Protein AF-A0A820MRA6-F1 (afdb_monomer_lite)

Radius of gyration: 14.75 Å; chains: 1; bounding box: 38×27×40 Å

Foldseek 3Di:
DFAKKKWKWKDDDPFGATQFIHQCVCLVQNDGGVNRGRHRPVVFWDPVCVVVVVVVVVPQDPDWDKGWTWGAHPPPRGTFIKIWTWHWDDPDPRIIMIITMITTDDPVCVVVRDPPPPDFPWDWDQDPVRHTDIDGD

Secondary structure (DSSP, 8-state):
---EEEEEEEE-TTT-EEEEE-TTHHHHHS--HHHHTTSBGGGGB-GGGHHHHHHHTTS--SS-EEEEEEEEPTTTS-EEEEEEEEEEEEEETTEEEEEEEEEE--HHHHTTS-TTS----EEEEE-TTSPEEEEE-

pLDDT: mean 79.13, std 16.72, range [46.72, 97.19]

Organism: NCBI:txid433720

InterPro domains:
  IPR000014 PAS domain [PF13426] (16-99)
  IPR000014 PAS domain [PS50112] (17-57)
  IPR000014 PAS domain [TIGR00229] (17-77)
  IPR000014 PAS domain [cd00130] (2-96)
  IPR035965 PAS domain superfamily [SSF55785] (17-71)

Sequence (137 aa):
SMHCFFLVIKFHLNLHKIVYVSKNIHSYFGYSQDELINHPLFDFILPSNHDQLLAYLLNNHQVLQTCDISWKRAVDNDYEQCTLIGAYRTINENDKYFMSIVKINTLDRILRMNTDYPVEEFITYLNTQGQFVYVDS

Structure (mmCIF, N/CA/C/O backbone):
data_AF-A0A820MRA6-F1
#
_entry.id   AF-A0A820MRA6-F1
#
loop_
_atom_site.group_PDB
_atom_site.id
_atom_site.type_symbol
_atom_site.label_atom_id
_atom_site.label_alt_id
_atom_site.label_comp_id
_atom_site.label_asym_id
_atom_site.label_entity_id
_atom_site.label_seq_id
_atom_site.pdbx_PDB_ins_code
_atom_site.Cartn_x
_atom_site.Cartn_y
_atom_site.Cartn_z
_atom_site.occupancy
_atom_site.B_iso_or_equiv
_atom_site.auth_seq_id
_atom_site.auth_comp_id
_atom_site.auth_asym_id
_atom_site.auth_atom_id
_atom_site.pdbx_PDB_model_num
ATOM 1 N N . SER A 1 1 ? 1.618 14.121 -15.418 1.00 56.44 1 SER A N 1
ATOM 2 C CA . SER A 1 1 ? 0.733 13.145 -14.750 1.00 56.44 1 SER A CA 1
ATOM 3 C C . SER A 1 1 ? 1.185 12.958 -13.312 1.00 56.44 1 SER A C 1
ATOM 5 O O . SER A 1 1 ? 2.381 13.003 -13.052 1.00 56.44 1 SER A O 1
ATOM 7 N N . MET A 1 2 ? 0.261 12.802 -12.364 1.00 62.19 2 MET A N 1
ATOM 8 C CA . MET A 1 2 ? 0.611 12.396 -10.999 1.00 62.19 2 MET A CA 1
ATOM 9 C C . MET A 1 2 ? 0.760 10.870 -10.992 1.00 62.19 2 MET A C 1
ATOM 11 O O . MET A 1 2 ? -0.184 10.176 -11.351 1.00 62.19 2 MET A O 1
ATOM 15 N N . HIS A 1 3 ? 1.943 10.352 -10.655 1.00 83.69 3 HIS A N 1
ATOM 16 C CA . HIS A 1 3 ? 2.205 8.909 -10.614 1.00 83.69 3 HIS A CA 1
ATOM 17 C C . HIS A 1 3 ? 1.871 8.392 -9.227 1.00 83.69 3 HIS A C 1
ATOM 19 O O . HIS A 1 3 ? 2.662 8.521 -8.290 1.00 83.69 3 HIS A O 1
ATOM 25 N N . CYS A 1 4 ? 0.655 7.885 -9.086 1.00 88.50 4 CYS A N 1
ATOM 26 C CA . CYS A 1 4 ? 0.150 7.405 -7.818 1.00 88.50 4 CYS A CA 1
ATOM 27 C C . CYS A 1 4 ? -0.764 6.198 -7.986 1.00 88.50 4 CYS A C 1
ATOM 29 O O . CYS A 1 4 ? -1.327 5.956 -9.057 1.00 88.50 4 CYS A O 1
ATOM 31 N N . PHE A 1 5 ? -0.933 5.479 -6.887 1.00 89.62 5 PHE A N 1
ATOM 32 C CA . PHE A 1 5 ? -1.891 4.395 -6.746 1.00 89.62 5 PHE A CA 1
ATOM 33 C C . PHE A 1 5 ? -2.546 4.469 -5.367 1.00 89.62 5 PHE A C 1
ATOM 35 O O . PHE A 1 5 ? -2.009 5.086 -4.442 1.00 89.62 5 PHE A O 1
ATOM 42 N N . PHE A 1 6 ? -3.723 3.869 -5.231 1.00 91.25 6 PHE A N 1
ATOM 43 C CA . PHE A 1 6 ? -4.420 3.794 -3.955 1.00 91.25 6 PHE A CA 1
ATOM 44 C C . PHE A 1 6 ? -4.067 2.501 -3.236 1.00 91.25 6 PHE A C 1
ATOM 46 O O . PHE A 1 6 ? -3.898 1.463 -3.873 1.00 91.25 6 PHE A O 1
ATOM 53 N N . LEU A 1 7 ? -3.961 2.566 -1.915 1.00 93.19 7 LEU A N 1
ATOM 54 C CA . LEU A 1 7 ? -3.596 1.449 -1.057 1.00 93.19 7 LEU A CA 1
ATOM 55 C C . LEU A 1 7 ? -4.491 1.459 0.181 1.00 93.19 7 LEU A C 1
ATOM 57 O O . LEU A 1 7 ? -4.682 2.494 0.824 1.00 93.19 7 LEU A O 1
ATOM 61 N N . VAL A 1 8 ? -5.020 0.291 0.540 1.00 91.75 8 VAL A N 1
ATOM 62 C CA . VAL A 1 8 ? -5.750 0.103 1.795 1.00 91.75 8 VAL A CA 1
ATOM 63 C C . VAL A 1 8 ? -5.117 -1.027 2.579 1.00 91.75 8 VAL A C 1
ATOM 65 O O . VAL A 1 8 ? -4.946 -2.144 2.084 1.00 91.75 8 VAL A O 1
ATOM 68 N N . ILE A 1 9 ? -4.811 -0.730 3.836 1.00 92.19 9 ILE A N 1
ATOM 69 C CA . ILE A 1 9 ? -4.205 -1.660 4.779 1.00 92.19 9 ILE A CA 1
ATOM 70 C C . ILE A 1 9 ? -5.200 -1.915 5.905 1.00 92.19 9 ILE A C 1
ATOM 72 O O . ILE A 1 9 ? -5.700 -0.973 6.521 1.00 92.19 9 ILE A O 1
ATOM 76 N N . LYS A 1 10 ? -5.470 -3.183 6.207 1.00 90.75 10 LYS A N 1
ATOM 77 C CA . LYS A 1 10 ? -6.214 -3.591 7.400 1.00 90.75 10 LYS A CA 1
ATOM 78 C C . LYS A 1 10 ? -5.248 -3.856 8.548 1.00 90.75 10 LYS A C 1
ATOM 80 O O . LYS A 1 10 ? -4.316 -4.655 8.429 1.00 90.75 10 LYS A O 1
ATOM 85 N N . PHE A 1 11 ? -5.515 -3.238 9.690 1.00 85.81 11 PHE A N 1
ATOM 86 C CA . PHE A 1 11 ? -4.786 -3.500 10.923 1.00 85.81 11 PHE A CA 1
ATOM 87 C C . PHE A 1 11 ? -5.299 -4.807 11.496 1.00 85.81 11 PHE A C 1
ATOM 89 O O . PHE A 1 11 ? -6.443 -4.915 11.927 1.00 85.81 11 PHE A O 1
ATOM 96 N N . HIS A 1 12 ? -4.441 -5.814 11.477 1.00 73.94 12 HIS A N 1
ATOM 97 C CA . HIS A 1 12 ? -4.704 -7.096 12.101 1.00 73.94 12 HIS A CA 1
ATOM 98 C C . HIS A 1 12 ? -3.480 -7.464 12.919 1.00 73.94 12 HIS A C 1
ATOM 100 O O . HIS A 1 12 ? -2.372 -7.366 12.391 1.00 73.94 12 HIS A O 1
ATOM 106 N N . LEU A 1 13 ? -3.704 -7.872 14.173 1.00 64.25 13 LEU A N 1
ATOM 107 C CA . LEU A 1 13 ? -2.715 -8.317 15.163 1.00 64.25 13 LEU A CA 1
ATOM 108 C C . LEU A 1 13 ? -1.403 -8.782 14.500 1.00 64.25 13 LEU A C 1
ATOM 110 O O . LEU A 1 13 ? -1.308 -9.909 14.017 1.00 64.25 13 LEU A O 1
ATOM 114 N N . ASN A 1 14 ? -0.431 -7.864 14.466 1.00 64.75 14 ASN A N 1
ATOM 115 C CA . ASN A 1 14 ? 0.964 -8.010 14.026 1.00 64.75 14 ASN A CA 1
ATOM 116 C C . ASN A 1 14 ? 1.286 -8.006 12.518 1.00 64.75 14 ASN A C 1
ATOM 118 O O . ASN A 1 14 ? 2.467 -7.950 12.193 1.00 64.75 14 ASN A O 1
ATOM 122 N N . LEU A 1 15 ? 0.319 -8.035 11.592 1.00 76.12 15 LEU A N 1
ATOM 123 C CA . LEU A 1 15 ? 0.618 -8.315 10.172 1.00 76.12 15 LEU A CA 1
ATOM 124 C C . LEU A 1 15 ? 0.024 -7.347 9.137 1.00 76.12 15 LEU A C 1
ATOM 126 O O . LEU A 1 15 ? 0.020 -7.710 7.969 1.00 76.12 15 LEU A O 1
ATOM 130 N N . HIS A 1 16 ? -0.453 -6.153 9.534 1.00 90.25 16 HIS A N 1
ATOM 131 C CA . HIS A 1 16 ? -0.858 -5.025 8.656 1.00 90.25 16 HIS A CA 1
ATOM 132 C C . HIS A 1 16 ? -1.073 -5.415 7.181 1.00 90.25 16 HIS A C 1
ATOM 134 O O . HIS A 1 16 ? -0.175 -5.270 6.351 1.00 90.25 16 HIS A O 1
ATOM 140 N N . LYS A 1 17 ? -2.237 -5.994 6.876 1.00 93.44 17 LYS A N 1
ATOM 141 C CA . LYS A 1 17 ? -2.467 -6.695 5.607 1.00 93.44 17 LYS A CA 1
ATOM 142 C C . LYS A 1 17 ? -2.932 -5.738 4.529 1.00 93.44 17 LYS A C 1
ATOM 144 O O . LYS A 1 17 ? -3.820 -4.925 4.782 1.00 93.44 17 LYS A O 1
ATOM 149 N N . ILE A 1 18 ? -2.408 -5.887 3.321 1.00 94.25 18 ILE A N 1
ATOM 150 C CA . ILE A 1 18 ? -2.944 -5.199 2.148 1.00 94.25 18 ILE A CA 1
ATOM 151 C C . ILE A 1 18 ? -4.311 -5.816 1.840 1.00 94.25 18 ILE A C 1
ATOM 153 O O . ILE A 1 18 ? -4.425 -7.023 1.650 1.00 94.25 18 ILE A O 1
ATOM 157 N N . VAL A 1 19 ? -5.366 -5.005 1.828 1.00 93.19 19 VAL A N 1
ATOM 158 C CA . VAL A 1 19 ? -6.728 -5.458 1.477 1.00 93.19 19 VAL A CA 1
ATOM 159 C C . VAL A 1 19 ? -7.217 -4.868 0.164 1.00 93.19 19 VAL A C 1
ATOM 161 O O . VAL A 1 19 ? -8.193 -5.352 -0.396 1.00 93.19 19 VAL A O 1
ATOM 164 N N . TYR A 1 20 ? -6.533 -3.839 -0.329 1.00 91.50 20 TYR A N 1
ATOM 165 C CA . TYR A 1 20 ? -6.762 -3.278 -1.648 1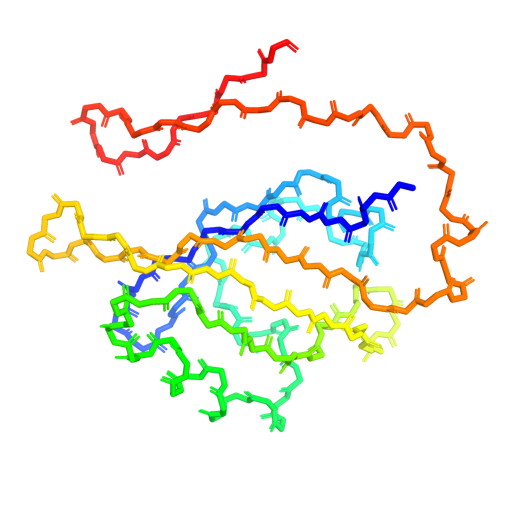.00 91.50 20 TYR A CA 1
ATOM 166 C C . TYR A 1 20 ? -5.518 -2.540 -2.127 1.00 91.50 20 TYR A C 1
ATOM 168 O O . TYR A 1 20 ? -4.828 -1.893 -1.335 1.00 91.50 20 TYR A O 1
ATOM 176 N N . VAL A 1 21 ? -5.289 -2.578 -3.436 1.00 92.62 21 VAL A N 1
ATOM 177 C CA . VAL A 1 21 ? -4.314 -1.735 -4.123 1.00 92.62 21 VAL A CA 1
ATOM 178 C C . VAL A 1 21 ? -4.753 -1.490 -5.570 1.00 92.62 21 VAL A C 1
ATOM 180 O O . VAL A 1 21 ? -5.315 -2.399 -6.168 1.00 92.62 21 VAL A O 1
ATOM 183 N N . SER A 1 22 ? -4.561 -0.301 -6.146 1.00 90.50 22 SER A N 1
ATOM 184 C CA . SER A 1 22 ? -4.961 -0.026 -7.547 1.00 90.50 22 SER A CA 1
ATOM 185 C C . SER A 1 22 ? -4.256 -0.949 -8.553 1.00 90.50 22 SER A C 1
ATOM 187 O O . SER A 1 22 ? -3.097 -1.314 -8.347 1.00 90.50 22 SER A O 1
ATOM 189 N N . LYS A 1 23 ? -4.910 -1.294 -9.675 1.00 87.38 23 LYS A N 1
ATOM 190 C CA . LYS A 1 23 ? -4.354 -2.254 -10.657 1.00 87.38 23 LYS A CA 1
ATOM 191 C C . LYS A 1 23 ? -3.135 -1.692 -11.390 1.00 87.38 23 LYS A C 1
ATOM 193 O O . LYS A 1 23 ? -2.254 -2.446 -11.804 1.00 87.38 23 LYS A O 1
ATOM 198 N N . ASN A 1 24 ? -3.046 -0.366 -11.502 1.00 85.69 24 ASN A N 1
ATOM 199 C CA . ASN A 1 24 ? -1.897 0.324 -12.091 1.00 85.69 24 ASN A CA 1
ATOM 200 C C . ASN A 1 24 ? -0.576 0.108 -11.320 1.00 85.69 24 ASN A C 1
ATOM 202 O O . ASN A 1 24 ? 0.485 0.458 -11.836 1.00 85.69 24 ASN A O 1
ATOM 206 N N . ILE A 1 25 ? -0.606 -0.519 -10.135 1.00 89.94 25 ILE A N 1
ATOM 207 C CA . ILE A 1 25 ? 0.596 -0.931 -9.404 1.00 89.94 25 ILE A CA 1
ATOM 208 C C . ILE A 1 25 ? 1.507 -1.859 -10.220 1.00 89.94 25 ILE A C 1
ATOM 210 O O . ILE A 1 25 ? 2.731 -1.800 -10.066 1.00 89.94 25 ILE A O 1
ATOM 214 N N . HIS A 1 26 ? 0.941 -2.646 -11.140 1.00 89.25 26 HIS A N 1
ATOM 215 C CA . HIS A 1 26 ? 1.710 -3.506 -12.037 1.00 89.25 26 HIS A CA 1
ATOM 216 C C . HIS A 1 26 ? 2.698 -2.705 -12.883 1.00 89.25 26 HIS A C 1
ATOM 218 O O . HIS A 1 26 ? 3.879 -3.040 -12.949 1.00 89.25 26 HIS A O 1
ATOM 224 N N . SER A 1 27 ? 2.250 -1.583 -13.439 1.00 85.19 27 SER A N 1
ATOM 225 C CA . SER A 1 27 ? 3.076 -0.691 -14.255 1.00 85.19 27 SER A CA 1
ATOM 226 C C . SER A 1 27 ? 4.219 -0.053 -13.465 1.00 85.19 27 SER A C 1
ATOM 228 O O . SER A 1 27 ? 5.217 0.367 -14.047 1.00 85.19 27 SER A O 1
ATOM 230 N N . TYR A 1 28 ? 4.075 0.032 -12.141 1.00 86.56 28 TYR A N 1
ATOM 231 C CA . TYR A 1 28 ? 5.015 0.704 -11.255 1.00 86.56 28 TYR A CA 1
ATOM 232 C C . TYR A 1 28 ? 6.035 -0.246 -10.619 1.00 86.56 28 TYR A C 1
ATOM 234 O O . TYR A 1 28 ? 7.226 0.061 -10.604 1.00 86.56 28 TYR A O 1
ATOM 242 N N . PHE A 1 29 ? 5.592 -1.403 -10.121 1.00 90.81 29 PHE A N 1
ATOM 243 C CA . PHE A 1 29 ? 6.440 -2.326 -9.351 1.00 90.81 29 PHE A CA 1
ATOM 244 C C . PHE A 1 29 ? 6.460 -3.751 -9.910 1.00 90.81 29 PHE A C 1
ATOM 246 O O . PHE A 1 29 ? 7.244 -4.570 -9.434 1.00 90.81 29 PHE A O 1
ATOM 253 N N . GLY A 1 30 ? 5.632 -4.055 -10.913 1.00 91.06 30 GLY A N 1
ATOM 254 C CA . GLY A 1 30 ? 5.551 -5.367 -11.558 1.00 91.06 30 GLY A CA 1
ATOM 255 C C . GLY A 1 30 ? 4.607 -6.369 -10.891 1.00 91.06 30 GLY A C 1
ATOM 256 O O . GLY A 1 30 ? 4.381 -7.425 -11.468 1.00 91.06 30 GLY A O 1
ATOM 257 N N . TYR A 1 31 ? 4.020 -6.054 -9.733 1.00 94.06 31 TYR A N 1
ATOM 258 C CA . TYR A 1 31 ? 3.031 -6.928 -9.091 1.00 94.06 31 TYR A CA 1
ATOM 259 C C . TYR A 1 31 ? 1.637 -6.739 -9.675 1.00 94.06 31 TYR A C 1
ATOM 261 O O . TYR A 1 31 ? 1.198 -5.618 -9.923 1.00 94.06 31 TYR A O 1
ATOM 269 N N . SER A 1 32 ? 0.904 -7.829 -9.823 1.00 93.06 32 SER A N 1
ATOM 270 C CA . SER A 1 32 ? -0.550 -7.799 -9.934 1.00 93.06 32 SER A CA 1
ATOM 271 C C . SER A 1 32 ? -1.204 -7.473 -8.584 1.00 93.06 32 SER A C 1
ATOM 273 O O . SER A 1 32 ? -0.598 -7.600 -7.519 1.00 93.06 32 SER A O 1
ATOM 275 N N . GLN A 1 33 ? -2.470 -7.057 -8.623 1.00 92.38 33 GLN A N 1
ATOM 276 C CA . GLN A 1 33 ? -3.255 -6.799 -7.414 1.00 92.38 33 GLN A CA 1
ATOM 277 C C . GLN A 1 33 ? -3.390 -8.068 -6.545 1.00 92.38 33 GLN A C 1
ATOM 279 O O . GLN A 1 33 ? -3.241 -7.995 -5.324 1.00 92.38 33 GLN A O 1
ATOM 284 N N . ASP A 1 34 ? -3.611 -9.228 -7.169 1.00 92.31 34 ASP A N 1
ATOM 285 C CA . ASP A 1 34 ? -3.815 -10.509 -6.480 1.00 92.31 34 ASP A CA 1
ATOM 286 C C . ASP A 1 34 ? -2.563 -11.000 -5.741 1.00 92.31 34 ASP A C 1
ATOM 288 O O . ASP A 1 34 ? -2.678 -11.611 -4.682 1.00 92.31 34 ASP A O 1
ATOM 292 N N . GLU A 1 35 ? -1.366 -10.690 -6.249 1.00 95.38 35 GLU A N 1
ATOM 293 C CA . GLU A 1 35 ? -0.092 -11.011 -5.582 1.00 95.38 35 GLU A CA 1
ATOM 294 C C . GLU A 1 35 ? 0.147 -10.186 -4.308 1.00 95.38 35 GLU A C 1
ATOM 296 O O . GLU A 1 35 ? 0.994 -10.540 -3.490 1.00 95.38 35 GLU A O 1
ATOM 301 N N . LEU A 1 36 ? -0.574 -9.075 -4.138 1.00 95.38 36 LEU A N 1
ATOM 302 C CA . LEU A 1 36 ? -0.411 -8.166 -3.003 1.00 95.38 36 LEU A CA 1
ATOM 303 C C . LEU A 1 36 ? -1.527 -8.318 -1.972 1.00 95.38 36 LEU A C 1
ATOM 305 O O . LEU A 1 36 ? -1.278 -8.208 -0.770 1.00 95.38 36 LEU A O 1
ATOM 309 N N . ILE A 1 37 ? -2.764 -8.555 -2.411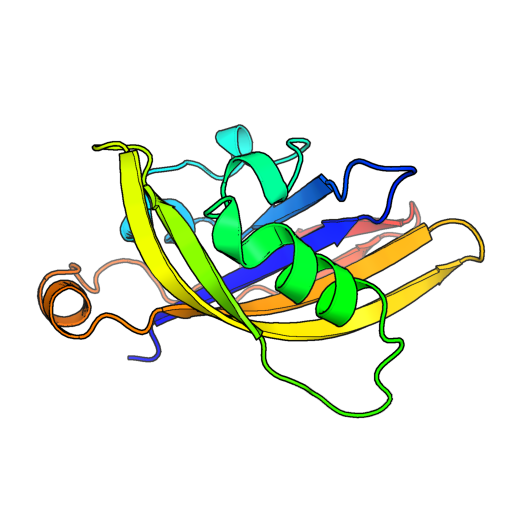 1.00 94.19 37 ILE A N 1
ATOM 310 C CA . ILE A 1 37 ? -3.910 -8.681 -1.507 1.00 94.19 37 ILE A CA 1
ATOM 311 C C . ILE A 1 37 ? -3.701 -9.843 -0.523 1.00 94.19 37 ILE A C 1
ATOM 313 O O . ILE A 1 37 ? -3.232 -10.920 -0.866 1.00 94.19 37 ILE A O 1
ATOM 317 N N . ASN A 1 38 ? -4.094 -9.619 0.732 1.00 90.62 38 ASN A N 1
ATOM 318 C CA . ASN A 1 38 ? -3.945 -10.512 1.885 1.00 90.62 38 ASN A CA 1
ATOM 319 C C . ASN A 1 38 ? -2.507 -10.775 2.356 1.00 90.62 38 ASN A C 1
ATOM 321 O O . ASN A 1 38 ? -2.341 -11.439 3.388 1.00 90.62 38 ASN A O 1
ATOM 325 N N . HIS A 1 39 ? -1.496 -10.209 1.696 1.00 94.56 39 HIS A N 1
ATOM 326 C CA . HIS A 1 39 ? -0.113 -10.268 2.155 1.00 94.5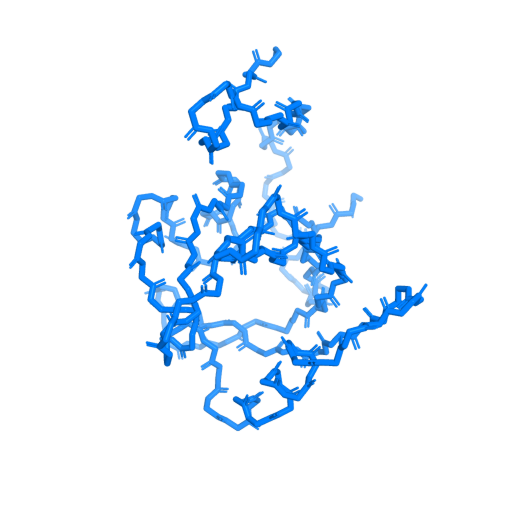6 39 HIS A CA 1
ATOM 327 C C . HIS A 1 39 ? 0.208 -9.149 3.168 1.00 94.56 39 HIS A C 1
ATOM 329 O O . HIS A 1 39 ? -0.404 -8.070 3.132 1.00 94.56 39 HIS A O 1
ATOM 335 N N . PRO A 1 40 ? 1.138 -9.390 4.112 1.00 95.31 40 PRO A N 1
ATOM 336 C CA . PRO A 1 40 ? 1.658 -8.353 4.998 1.00 95.31 40 PRO A CA 1
ATOM 337 C C . PRO A 1 40 ? 2.311 -7.213 4.212 1.00 95.31 40 PRO A C 1
ATOM 339 O O . PRO A 1 40 ? 3.145 -7.447 3.344 1.00 95.31 40 PRO A O 1
ATOM 342 N N . LEU A 1 41 ? 1.990 -5.965 4.559 1.00 95.25 41 LEU A N 1
ATOM 343 C CA . LEU A 1 41 ? 2.580 -4.784 3.919 1.00 95.25 41 LEU A CA 1
ATOM 344 C C . LEU A 1 41 ? 4.115 -4.808 3.957 1.00 95.25 41 LEU A C 1
ATOM 346 O O . LEU A 1 41 ? 4.767 -4.495 2.967 1.00 95.25 41 LEU A O 1
ATOM 350 N N . PHE A 1 42 ? 4.684 -5.185 5.103 1.00 95.44 42 PHE A N 1
ATOM 351 C CA . PHE A 1 42 ? 6.124 -5.133 5.354 1.00 95.44 42 PHE A CA 1
ATOM 352 C C . PHE A 1 42 ? 6.947 -6.092 4.481 1.00 95.44 42 PHE A C 1
ATOM 354 O O . PHE A 1 42 ? 8.140 -5.849 4.313 1.00 95.44 42 PHE A O 1
ATOM 361 N N . ASP A 1 43 ? 6.324 -7.097 3.857 1.00 95.44 43 ASP A N 1
ATOM 362 C CA . ASP A 1 43 ? 6.993 -7.995 2.903 1.00 95.44 43 ASP A CA 1
ATOM 363 C C . ASP A 1 43 ? 7.445 -7.250 1.633 1.00 95.44 43 ASP A C 1
ATOM 365 O O . ASP A 1 43 ? 8.378 -7.672 0.943 1.00 95.44 43 ASP A O 1
ATOM 369 N N . PHE A 1 44 ? 6.808 -6.113 1.340 1.00 96.12 44 PHE A N 1
ATOM 370 C CA . PHE A 1 44 ? 7.075 -5.293 0.161 1.00 96.12 44 PHE A CA 1
ATOM 371 C C . PHE A 1 44 ? 7.828 -4.004 0.483 1.00 96.12 44 PHE A C 1
ATOM 373 O O . PHE A 1 44 ? 8.138 -3.245 -0.430 1.00 96.12 44 PHE A O 1
ATOM 380 N N . ILE A 1 45 ? 8.128 -3.725 1.752 1.00 96.44 45 ILE A N 1
ATOM 381 C CA . ILE A 1 45 ? 8.810 -2.494 2.162 1.00 96.44 45 ILE A CA 1
ATOM 382 C C . ILE A 1 45 ? 10.252 -2.804 2.547 1.00 96.44 45 ILE A C 1
ATOM 384 O O . ILE A 1 45 ? 10.523 -3.808 3.206 1.00 96.44 45 ILE A O 1
ATOM 388 N N . LEU A 1 46 ? 11.183 -1.924 2.170 1.00 96.12 46 LEU A N 1
ATOM 389 C CA . LEU A 1 46 ? 12.584 -2.022 2.576 1.00 96.12 46 LEU A CA 1
ATOM 390 C C . LEU A 1 46 ? 12.692 -2.127 4.112 1.00 96.12 46 LEU A C 1
ATOM 392 O O . LEU A 1 46 ? 12.148 -1.260 4.801 1.00 96.12 46 LEU A O 1
ATOM 396 N N . PRO A 1 47 ? 13.417 -3.122 4.667 1.00 96.75 47 PRO A N 1
ATOM 397 C CA . PRO A 1 47 ? 13.475 -3.356 6.113 1.00 96.75 47 PRO A CA 1
ATOM 398 C C . PRO A 1 47 ? 13.878 -2.141 6.951 1.00 96.75 47 PRO A C 1
ATOM 400 O O . PRO A 1 47 ? 13.328 -1.918 8.024 1.00 96.75 47 PRO A O 1
ATOM 403 N N . SER A 1 48 ? 14.781 -1.295 6.446 1.00 97.19 48 SER A N 1
ATOM 404 C CA . SER A 1 48 ? 15.204 -0.076 7.149 1.00 97.19 48 SER A CA 1
ATOM 405 C C . SER A 1 48 ? 14.101 0.983 7.288 1.00 97.19 48 SER A C 1
ATOM 407 O O . SER A 1 48 ? 14.263 1.915 8.071 1.00 97.19 48 SER A O 1
ATOM 409 N N . ASN A 1 49 ? 12.980 0.859 6.568 1.00 96.88 49 ASN A N 1
ATOM 410 C CA . ASN A 1 49 ? 11.817 1.737 6.710 1.00 96.88 49 ASN A CA 1
ATOM 411 C C . ASN A 1 49 ? 10.736 1.170 7.646 1.00 96.88 49 ASN A C 1
ATOM 413 O O . ASN A 1 49 ? 9.758 1.870 7.907 1.00 96.88 49 ASN A O 1
ATOM 417 N N . HIS A 1 50 ? 10.870 -0.067 8.146 1.00 95.25 50 HIS A N 1
ATOM 418 C CA . HIS A 1 50 ? 9.798 -0.748 8.889 1.00 95.25 50 HIS A CA 1
ATOM 419 C C . HIS A 1 50 ? 9.394 -0.004 10.163 1.00 95.25 50 HIS A C 1
ATOM 421 O O . HIS A 1 50 ? 8.208 0.258 10.350 1.00 95.25 50 HIS A O 1
ATOM 427 N N . ASP A 1 51 ? 10.355 0.410 10.990 1.00 94.19 51 ASP A N 1
ATOM 428 C CA . ASP A 1 51 ? 10.066 1.099 12.256 1.00 94.19 51 ASP A CA 1
ATOM 429 C C . ASP A 1 51 ? 9.403 2.465 12.034 1.00 94.19 51 ASP A C 1
ATOM 431 O O . ASP A 1 51 ? 8.420 2.808 12.694 1.00 94.19 51 ASP A O 1
ATOM 435 N N . GLN A 1 52 ? 9.904 3.233 11.061 1.00 94.44 52 GLN A N 1
ATOM 436 C CA . GLN A 1 52 ? 9.334 4.530 10.695 1.00 94.44 52 GLN A CA 1
ATOM 437 C C . GLN A 1 52 ? 7.907 4.373 10.167 1.00 94.44 52 GLN A C 1
ATOM 439 O O . GLN A 1 52 ? 7.007 5.103 10.588 1.00 94.44 52 GLN A O 1
ATOM 444 N N . LEU A 1 53 ? 7.694 3.416 9.260 1.00 93.38 53 LEU A N 1
ATOM 445 C CA . LEU A 1 53 ? 6.380 3.152 8.696 1.00 93.38 53 LEU A CA 1
ATOM 446 C C . LEU A 1 53 ? 5.416 2.655 9.772 1.00 93.38 53 LEU A C 1
ATOM 448 O O . LEU A 1 53 ? 4.276 3.093 9.791 1.00 93.38 53 LEU A O 1
ATOM 452 N N . LEU A 1 54 ? 5.852 1.796 10.694 1.00 91.12 54 LEU A N 1
ATOM 453 C CA . LEU A 1 54 ? 5.016 1.342 11.802 1.00 91.12 54 LEU A CA 1
ATOM 454 C C . LEU A 1 54 ? 4.624 2.503 12.722 1.00 91.12 54 LEU A C 1
ATOM 456 O O . LEU A 1 54 ? 3.460 2.612 13.094 1.00 91.12 54 LEU A O 1
ATOM 460 N N . ALA A 1 55 ? 5.560 3.392 13.059 1.00 89.44 55 ALA A N 1
ATOM 461 C CA . ALA A 1 55 ? 5.265 4.571 13.870 1.00 89.44 55 ALA A CA 1
ATOM 462 C C . ALA A 1 55 ? 4.255 5.498 13.175 1.00 89.44 55 ALA A C 1
ATOM 464 O O . ALA A 1 55 ? 3.279 5.920 13.798 1.00 89.44 55 ALA A O 1
ATOM 465 N N . TYR A 1 56 ? 4.444 5.753 11.877 1.00 89.19 56 TYR A N 1
ATOM 466 C CA . TYR A 1 56 ? 3.472 6.466 11.046 1.00 89.19 56 TYR A CA 1
ATOM 467 C C . TYR A 1 56 ? 2.113 5.754 11.036 1.00 89.19 56 TYR A C 1
ATOM 469 O O . TYR A 1 56 ? 1.072 6.381 11.220 1.00 89.19 56 TYR A O 1
ATOM 477 N N . LEU A 1 57 ? 2.132 4.423 10.914 1.00 87.88 57 LEU A N 1
ATOM 478 C CA . LEU A 1 57 ? 0.945 3.586 10.893 1.00 87.88 57 LEU A CA 1
ATOM 479 C C . LEU A 1 57 ? 0.288 3.380 12.278 1.00 87.88 57 LEU A C 1
ATOM 481 O O . LEU A 1 57 ? -0.745 2.722 12.380 1.00 87.88 57 LEU A O 1
ATOM 485 N N . LEU A 1 58 ? 0.836 3.880 13.374 1.00 83.75 58 LEU A N 1
ATOM 486 C CA . LEU A 1 58 ? 0.192 3.775 14.693 1.00 83.75 58 LEU A CA 1
ATOM 487 C C . LEU A 1 58 ? -0.220 5.130 15.246 1.00 83.75 58 LEU A C 1
ATOM 489 O O . LEU A 1 58 ? -0.949 5.218 16.237 1.00 83.75 58 LEU A O 1
ATOM 493 N N . ASN A 1 59 ? 0.233 6.195 14.606 1.00 79.06 59 ASN A N 1
ATOM 494 C CA . ASN A 1 59 ? -0.064 7.533 15.037 1.00 79.06 59 ASN A CA 1
ATOM 495 C C . ASN A 1 59 ? -1.456 7.898 14.505 1.00 79.06 59 ASN A C 1
ATOM 497 O O . ASN A 1 59 ? -1.677 8.007 13.301 1.00 79.06 59 ASN A O 1
ATOM 501 N N . ASN A 1 60 ? -2.430 8.006 15.417 1.00 66.44 60 ASN A N 1
ATOM 502 C CA . ASN A 1 60 ? -3.830 8.358 15.143 1.00 66.44 60 ASN A CA 1
ATOM 503 C C . ASN A 1 60 ? -3.939 9.821 14.675 1.00 66.44 60 ASN A C 1
ATOM 505 O O . ASN A 1 60 ? -4.509 10.679 15.353 1.00 66.44 60 ASN A O 1
ATOM 509 N N . HIS A 1 61 ? -3.324 10.132 13.540 1.00 60.72 61 HIS A N 1
ATOM 510 C CA . HIS A 1 61 ? -3.132 11.489 13.081 1.00 60.72 61 HIS A CA 1
ATOM 511 C C . HIS A 1 61 ? -4.481 12.165 12.798 1.00 60.72 61 HIS A C 1
ATOM 513 O O . HIS A 1 61 ? -5.256 11.717 11.955 1.00 60.72 61 HIS A O 1
ATOM 519 N N . GLN A 1 62 ? -4.734 13.290 13.472 1.00 52.47 62 GLN A N 1
ATOM 520 C CA . GLN A 1 62 ? -5.846 14.201 13.161 1.00 52.47 62 GLN A CA 1
ATOM 521 C C . GLN A 1 62 ? -5.586 15.038 11.893 1.00 52.47 62 GLN A C 1
ATOM 523 O O . GLN A 1 62 ? -6.487 15.710 11.400 1.00 52.47 62 GLN A O 1
ATOM 528 N N . VAL A 1 63 ? -4.357 15.003 11.361 1.00 60.19 63 VAL A N 1
ATOM 529 C CA . VAL A 1 63 ? -3.897 15.778 10.200 1.00 60.19 63 VAL A CA 1
ATOM 530 C C . VAL A 1 63 ? -3.197 14.840 9.220 1.00 60.19 63 VAL A C 1
ATOM 532 O O . VAL A 1 63 ? -2.481 13.940 9.645 1.00 60.19 63 VAL A O 1
ATOM 535 N N . LEU A 1 64 ? -3.378 15.053 7.914 1.00 67.19 64 LEU A N 1
ATOM 536 C CA . LEU A 1 64 ? -2.658 14.300 6.885 1.00 67.19 64 LEU A CA 1
ATOM 537 C C . LEU A 1 64 ? -1.144 14.464 7.071 1.00 67.19 64 LEU A C 1
ATOM 539 O O . LEU A 1 64 ? -0.619 15.572 6.983 1.00 67.19 64 LEU A O 1
ATOM 543 N N . GLN A 1 65 ? -0.455 13.352 7.315 1.00 75.00 65 GLN A N 1
ATOM 544 C CA . GLN A 1 65 ? 1.002 13.283 7.343 1.00 75.00 65 GLN A CA 1
ATOM 545 C C . GLN A 1 65 ? 1.509 12.421 6.196 1.00 75.00 65 GLN A C 1
ATOM 547 O O . GLN A 1 65 ? 0.774 11.595 5.646 1.00 75.00 65 GLN A O 1
ATOM 552 N N . THR A 1 66 ? 2.780 12.602 5.858 1.00 88.94 66 THR A N 1
ATOM 553 C CA . THR A 1 66 ? 3.457 11.835 4.820 1.00 88.94 66 THR A CA 1
ATOM 554 C C . THR A 1 66 ? 4.498 10.905 5.424 1.00 88.94 66 THR A C 1
ATOM 556 O O . THR A 1 66 ? 5.163 11.270 6.392 1.00 88.94 66 THR A O 1
ATOM 559 N N . CYS A 1 67 ? 4.680 9.731 4.829 1.00 92.94 67 CYS A N 1
ATOM 560 C CA . CYS A 1 67 ? 5.761 8.815 5.177 1.00 92.94 67 CYS A CA 1
ATOM 561 C C . CYS A 1 67 ? 6.492 8.380 3.915 1.00 92.94 67 CYS A C 1
ATOM 563 O O . CYS A 1 67 ? 5.896 7.756 3.038 1.00 92.94 67 CYS A O 1
ATOM 565 N N . ASP A 1 68 ? 7.782 8.683 3.842 1.00 95.25 68 ASP A N 1
ATOM 566 C CA . ASP A 1 68 ? 8.623 8.207 2.754 1.00 95.25 68 ASP A CA 1
ATOM 567 C C . ASP A 1 68 ? 9.069 6.775 3.026 1.00 95.25 68 ASP A C 1
ATOM 569 O O . ASP A 1 68 ? 9.494 6.438 4.133 1.00 95.25 68 ASP A O 1
ATOM 573 N N . ILE A 1 69 ? 8.948 5.929 2.010 1.00 95.31 69 ILE A N 1
ATOM 574 C CA . ILE A 1 69 ? 9.325 4.521 2.061 1.00 95.31 69 ILE A CA 1
ATOM 575 C C . ILE A 1 69 ? 9.971 4.097 0.746 1.00 95.31 69 ILE A C 1
ATOM 577 O O . ILE A 1 69 ? 9.826 4.754 -0.285 1.00 95.31 69 ILE A O 1
ATOM 581 N N . SER A 1 70 ? 10.631 2.947 0.772 1.00 95.56 70 SER A N 1
ATOM 582 C CA . SER A 1 70 ? 11.117 2.269 -0.426 1.00 95.56 70 SER A CA 1
ATOM 583 C C . SER A 1 70 ? 10.332 0.970 -0.616 1.00 95.56 70 SER A C 1
ATOM 585 O O . SER A 1 70 ? 10.357 0.096 0.253 1.00 95.56 70 SER A O 1
ATOM 587 N N . TRP A 1 71 ? 9.610 0.854 -1.731 1.00 95.31 71 TRP A N 1
ATOM 588 C CA . TRP A 1 71 ? 8.769 -0.300 -2.060 1.00 95.31 71 TRP A CA 1
ATOM 589 C C . TRP A 1 71 ? 9.508 -1.241 -3.012 1.00 95.31 71 TRP A C 1
ATOM 591 O O . TRP A 1 71 ? 10.006 -0.820 -4.054 1.00 95.31 71 TRP A O 1
ATOM 601 N N . LYS A 1 72 ? 9.575 -2.521 -2.659 1.00 95.44 72 LYS A N 1
ATOM 602 C CA . LYS A 1 72 ? 10.295 -3.573 -3.376 1.00 95.44 72 LYS A CA 1
ATOM 603 C C . LYS A 1 72 ? 9.682 -3.832 -4.747 1.00 95.44 72 LYS A C 1
ATOM 605 O O . LYS A 1 72 ? 8.485 -4.050 -4.833 1.00 95.44 72 LYS A O 1
ATOM 610 N N . ARG A 1 73 ? 10.473 -3.937 -5.807 1.00 92.56 73 ARG A N 1
ATOM 611 C CA . ARG A 1 73 ? 10.001 -4.358 -7.134 1.00 92.56 73 ARG A CA 1
ATOM 612 C C . ARG A 1 73 ? 9.937 -5.880 -7.263 1.00 92.56 73 ARG A C 1
ATOM 614 O O . ARG A 1 73 ? 10.792 -6.592 -6.736 1.00 92.56 73 ARG A O 1
ATOM 621 N N . ALA A 1 74 ? 8.970 -6.364 -8.040 1.00 92.88 74 ALA A N 1
ATOM 622 C CA . ALA A 1 74 ? 8.826 -7.781 -8.371 1.00 92.88 74 ALA A CA 1
ATOM 623 C C . ALA A 1 74 ? 9.953 -8.285 -9.291 1.00 92.88 74 ALA A C 1
ATOM 625 O O . ALA A 1 74 ? 10.371 -9.435 -9.202 1.00 92.88 74 ALA A O 1
ATOM 626 N N . VAL A 1 75 ? 10.444 -7.417 -10.182 1.00 87.25 75 VAL A N 1
ATOM 627 C CA . VAL A 1 75 ? 11.282 -7.816 -11.324 1.00 87.25 75 VAL A CA 1
ATOM 628 C C . VAL A 1 75 ? 12.764 -8.012 -10.996 1.00 87.25 75 VAL A C 1
ATOM 630 O O . VAL A 1 75 ? 13.435 -8.775 -11.685 1.00 87.25 75 VAL A O 1
ATOM 633 N N . ASP A 1 76 ? 13.297 -7.335 -9.978 1.00 84.62 76 ASP A N 1
ATOM 634 C CA . ASP A 1 76 ? 14.750 -7.281 -9.755 1.00 84.62 76 ASP A CA 1
ATOM 635 C C . ASP A 1 76 ? 15.185 -7.075 -8.295 1.00 84.62 76 ASP A C 1
ATOM 637 O O . ASP A 1 76 ? 16.346 -6.759 -8.045 1.00 84.62 76 ASP A O 1
ATOM 641 N N . ASN A 1 77 ? 14.295 -7.300 -7.317 1.00 79.44 77 ASN A N 1
ATOM 642 C CA . ASN A 1 77 ? 14.557 -7.117 -5.875 1.00 79.44 77 ASN A CA 1
ATOM 643 C C . ASN A 1 77 ? 15.092 -5.723 -5.475 1.00 79.44 77 ASN A C 1
ATOM 645 O O . ASN A 1 77 ? 15.511 -5.536 -4.332 1.00 79.44 77 ASN A O 1
ATOM 649 N N . ASP A 1 78 ? 15.070 -4.758 -6.389 1.00 90.88 78 ASP A N 1
ATOM 650 C CA . ASP A 1 78 ? 15.380 -3.360 -6.127 1.00 90.88 78 ASP A CA 1
ATOM 651 C C . ASP A 1 78 ? 14.169 -2.669 -5.482 1.00 90.88 78 ASP A C 1
ATOM 653 O O . ASP A 1 78 ? 13.107 -3.276 -5.317 1.00 90.88 78 ASP A O 1
ATOM 657 N N . TYR A 1 79 ? 14.305 -1.397 -5.126 1.00 92.19 79 TYR A N 1
ATOM 658 C CA . TYR A 1 79 ? 13.248 -0.634 -4.476 1.00 92.19 79 TYR A CA 1
ATOM 659 C C . TYR A 1 79 ? 12.984 0.688 -5.188 1.00 92.19 79 TYR A C 1
ATOM 661 O O . TYR A 1 79 ? 13.881 1.313 -5.743 1.00 92.19 79 TYR A O 1
ATOM 669 N N . GLU A 1 80 ? 11.736 1.138 -5.130 1.00 91.25 80 GLU A N 1
ATOM 670 C CA . GLU A 1 80 ? 11.313 2.434 -5.650 1.00 91.25 80 GLU A CA 1
ATOM 671 C C . GLU A 1 80 ? 10.868 3.348 -4.517 1.00 91.25 80 GLU A C 1
ATOM 673 O O . GLU A 1 80 ? 10.116 2.950 -3.621 1.00 91.25 80 GLU A O 1
ATOM 678 N N . GLN A 1 81 ? 11.327 4.597 -4.569 1.00 92.94 81 GLN A N 1
ATOM 679 C CA . GLN A 1 81 ? 10.999 5.588 -3.556 1.00 92.94 81 GLN A CA 1
ATOM 680 C C . GLN A 1 81 ? 9.564 6.073 -3.725 1.00 92.94 81 GLN A C 1
ATOM 682 O O . GLN A 1 81 ? 9.153 6.537 -4.794 1.00 92.94 81 GLN A O 1
ATOM 687 N N . CYS A 1 82 ? 8.819 5.994 -2.631 1.00 93.94 82 CYS A N 1
ATOM 688 C CA . CYS A 1 82 ? 7.417 6.349 -2.566 1.00 93.94 82 CYS A CA 1
ATOM 689 C C . CYS A 1 82 ? 7.147 7.250 -1.363 1.00 93.94 82 CYS A C 1
ATOM 691 O O . CYS A 1 82 ? 7.798 7.131 -0.329 1.00 93.94 82 CYS A O 1
ATOM 693 N N . THR A 1 83 ? 6.123 8.088 -1.474 1.00 93.88 83 THR A N 1
ATOM 694 C CA . THR A 1 83 ? 5.559 8.839 -0.352 1.00 93.88 83 THR A CA 1
ATOM 695 C C . THR A 1 83 ? 4.134 8.362 -0.107 1.00 93.88 83 THR A C 1
ATOM 697 O O . THR A 1 83 ? 3.268 8.487 -0.976 1.00 93.88 83 THR A O 1
ATOM 700 N N . LEU A 1 84 ? 3.879 7.822 1.084 1.00 93.25 84 LEU A N 1
ATOM 701 C CA . LEU A 1 84 ? 2.541 7.480 1.560 1.00 93.25 84 LEU A CA 1
ATOM 702 C C . LEU A 1 84 ? 1.878 8.724 2.123 1.00 93.25 84 LEU A C 1
ATOM 704 O O . LEU A 1 84 ? 2.465 9.419 2.949 1.00 93.25 84 LEU A O 1
ATOM 708 N N . ILE A 1 85 ? 0.642 8.968 1.705 1.00 90.31 85 ILE A N 1
ATOM 709 C CA . ILE A 1 85 ? -0.207 10.036 2.221 1.00 90.31 85 ILE A CA 1
ATOM 710 C C . ILE A 1 85 ? -1.548 9.404 2.559 1.00 90.31 85 ILE A C 1
ATOM 712 O O . ILE A 1 85 ? -2.294 9.007 1.663 1.00 90.31 85 ILE A O 1
ATOM 716 N N . GLY A 1 86 ? -1.857 9.265 3.841 1.00 86.25 86 GLY A N 1
ATOM 717 C CA . GLY A 1 86 ? -3.057 8.552 4.251 1.00 86.25 86 GLY A CA 1
ATOM 718 C C . GLY A 1 86 ? -3.564 8.927 5.627 1.00 86.25 86 GLY A C 1
ATOM 719 O O . GLY A 1 86 ? -2.996 9.766 6.328 1.00 86.25 86 GLY A O 1
ATOM 720 N N . ALA A 1 87 ? -4.681 8.308 5.985 1.00 81.88 87 ALA A N 1
ATOM 721 C CA . ALA A 1 87 ? -5.320 8.502 7.272 1.00 81.88 87 ALA A CA 1
ATOM 722 C C . ALA A 1 87 ? -6.009 7.226 7.757 1.00 81.88 87 ALA A C 1
ATOM 724 O O . ALA A 1 87 ? -6.450 6.378 6.972 1.00 81.88 87 ALA A O 1
ATOM 725 N N . TYR A 1 88 ? -6.168 7.151 9.077 1.00 79.75 88 TYR A N 1
ATOM 726 C CA . TYR A 1 88 ? -6.959 6.125 9.741 1.00 79.75 88 TYR A CA 1
ATOM 727 C C . TYR A 1 88 ? -8.437 6.254 9.422 1.00 79.75 88 TYR A C 1
ATOM 729 O O . TYR A 1 88 ? -9.008 7.351 9.411 1.00 79.75 88 TYR A O 1
ATOM 737 N N . ARG A 1 89 ? -9.071 5.100 9.248 1.00 74.69 89 ARG A N 1
ATOM 738 C CA . ARG A 1 89 ? -10.518 4.940 9.268 1.00 74.69 89 ARG A CA 1
ATOM 739 C C . ARG A 1 89 ? -10.864 3.747 10.146 1.00 74.69 89 ARG A C 1
ATOM 741 O O . ARG A 1 89 ? -10.418 2.628 9.909 1.00 74.69 89 ARG A O 1
ATOM 748 N N . THR A 1 90 ? -11.670 4.008 11.164 1.00 72.56 90 THR A N 1
ATOM 749 C CA . THR A 1 90 ? -12.266 2.975 12.009 1.00 72.56 90 THR A CA 1
ATOM 750 C C . THR A 1 90 ? -13.686 2.755 11.519 1.00 72.56 90 THR A C 1
ATOM 752 O O . THR A 1 90 ? -14.454 3.713 11.445 1.00 72.56 90 THR A O 1
ATOM 755 N N . ILE A 1 91 ? -14.026 1.519 11.161 1.00 69.38 91 ILE A N 1
ATOM 756 C CA . ILE A 1 91 ? -15.390 1.167 10.734 1.00 69.38 91 ILE A CA 1
ATOM 757 C C . ILE A 1 91 ? -16.212 0.720 11.941 1.00 69.38 91 ILE A C 1
ATOM 759 O O . ILE A 1 91 ? -17.374 1.087 12.082 1.00 69.38 91 ILE A O 1
ATOM 763 N N . ASN A 1 92 ? -15.585 -0.047 12.831 1.00 71.88 92 ASN A N 1
ATOM 764 C CA . ASN A 1 92 ? -16.114 -0.468 14.123 1.00 71.88 92 ASN A CA 1
ATOM 765 C C . ASN A 1 92 ? -14.938 -0.694 15.097 1.00 71.88 92 ASN A C 1
ATOM 767 O O . ASN A 1 92 ? -13.778 -0.567 14.706 1.00 71.88 92 ASN A O 1
ATOM 771 N N . GLU A 1 93 ? -15.216 -1.030 16.358 1.00 69.12 93 GLU A N 1
ATOM 772 C CA . GLU A 1 93 ? -14.192 -1.190 17.409 1.00 69.12 93 GLU A CA 1
ATOM 773 C C . GLU A 1 93 ? -13.078 -2.197 17.059 1.00 69.12 93 GLU A C 1
ATOM 775 O O . GLU A 1 93 ? -11.944 -2.046 17.518 1.00 69.12 93 GLU A O 1
ATOM 780 N N . ASN A 1 94 ? -13.380 -3.178 16.204 1.00 73.12 94 ASN A N 1
ATOM 781 C CA . ASN A 1 94 ? -12.491 -4.284 15.851 1.00 73.12 94 ASN A CA 1
ATOM 782 C C . ASN A 1 94 ? -11.824 -4.123 14.477 1.00 73.12 94 ASN A C 1
ATOM 784 O O . ASN A 1 94 ? -10.811 -4.767 14.206 1.00 73.12 94 ASN A O 1
ATOM 788 N N . ASP A 1 95 ? -12.362 -3.259 13.617 1.00 79.12 95 ASP A N 1
ATOM 789 C CA . ASP A 1 95 ? -11.931 -3.111 12.233 1.00 79.12 95 ASP A CA 1
ATOM 790 C C . ASP A 1 95 ? -11.349 -1.716 11.975 1.00 79.12 95 ASP A C 1
ATOM 792 O O . ASP A 1 95 ? -12.059 -0.728 11.738 1.00 79.12 95 ASP A O 1
ATOM 796 N N . LYS A 1 96 ? -10.014 -1.662 11.991 1.00 85.44 96 LYS A N 1
ATOM 797 C CA . LYS A 1 96 ? -9.220 -0.468 11.687 1.00 85.44 96 LYS A CA 1
ATOM 798 C C . LYS A 1 96 ? -8.537 -0.613 10.333 1.00 85.44 96 LYS A C 1
ATOM 800 O O . LYS A 1 96 ? -7.880 -1.620 10.060 1.00 85.44 96 LYS A O 1
ATOM 805 N N . TYR A 1 97 ? -8.648 0.427 9.518 1.00 87.44 97 TYR A N 1
ATOM 806 C CA . TYR A 1 97 ? -8.033 0.516 8.202 1.00 87.44 97 TYR A CA 1
ATOM 807 C C . TYR A 1 97 ? -7.196 1.785 8.089 1.00 87.44 97 TYR A C 1
ATOM 809 O O . TYR A 1 97 ? -7.512 2.813 8.690 1.00 87.44 97 TYR A O 1
ATOM 817 N N . PHE A 1 98 ? -6.152 1.722 7.275 1.00 88.19 98 PHE A N 1
ATOM 818 C CA . PHE A 1 98 ? -5.427 2.889 6.802 1.00 88.19 98 PHE A CA 1
ATOM 819 C C . PHE A 1 98 ? -5.607 2.984 5.298 1.00 88.19 98 PHE A C 1
ATOM 821 O O . PHE A 1 98 ? -5.326 2.033 4.569 1.00 88.19 98 PHE A O 1
ATOM 828 N N . MET A 1 99 ? -6.131 4.122 4.863 1.00 87.94 99 MET A N 1
ATOM 829 C CA . MET A 1 99 ? -6.389 4.418 3.462 1.00 87.94 99 MET A CA 1
ATOM 830 C C . MET A 1 99 ? -5.360 5.443 3.015 1.00 87.94 99 MET A C 1
ATOM 832 O O . MET A 1 99 ? -5.236 6.495 3.652 1.00 87.94 99 MET A O 1
ATOM 836 N N . SER A 1 100 ? -4.628 5.151 1.945 1.00 89.75 100 SER A N 1
ATOM 837 C CA . SER A 1 100 ? -3.581 6.035 1.450 1.00 89.75 100 SER A CA 1
ATOM 838 C C . SER A 1 100 ? -3.548 6.157 -0.061 1.00 89.75 100 SER A C 1
ATOM 840 O O . SER A 1 100 ? -3.862 5.237 -0.814 1.00 89.75 100 SER A O 1
ATOM 842 N N . ILE A 1 101 ? -3.104 7.333 -0.488 1.00 90.94 101 ILE A N 1
ATOM 843 C CA . ILE A 1 101 ? -2.548 7.555 -1.811 1.00 90.94 101 ILE A CA 1
ATOM 844 C C . ILE A 1 101 ? -1.040 7.373 -1.674 1.00 90.94 101 ILE A C 1
ATOM 846 O O . ILE A 1 101 ? -0.400 7.996 -0.822 1.00 90.94 101 ILE A O 1
ATOM 850 N N . VAL A 1 102 ? -0.471 6.522 -2.517 1.00 92.94 102 VAL A N 1
ATOM 851 C CA . VAL A 1 102 ? 0.971 6.325 -2.611 1.00 92.94 102 VAL A CA 1
ATOM 852 C C . VAL A 1 102 ? 1.466 7.046 -3.849 1.00 92.94 102 VAL A C 1
ATOM 854 O O . VAL A 1 102 ? 1.056 6.730 -4.963 1.00 92.94 102 VAL A O 1
ATOM 857 N N . LYS A 1 103 ? 2.336 8.033 -3.651 1.00 91.62 103 LYS A N 1
ATOM 858 C CA . LYS A 1 103 ? 2.996 8.777 -4.723 1.00 91.62 103 LYS A CA 1
ATOM 859 C C . LYS A 1 103 ? 4.358 8.158 -5.017 1.00 91.62 103 LYS A C 1
ATOM 861 O O . LYS A 1 103 ? 5.104 7.869 -4.089 1.00 91.62 103 LYS A O 1
ATOM 866 N N . ILE A 1 104 ? 4.699 8.018 -6.292 1.00 90.12 104 ILE A N 1
ATOM 867 C CA . ILE A 1 104 ? 6.001 7.521 -6.751 1.00 90.12 104 ILE A CA 1
ATOM 868 C C . ILE A 1 104 ? 6.919 8.713 -7.021 1.00 90.12 104 ILE A C 1
ATOM 870 O O . ILE A 1 104 ? 6.527 9.655 -7.715 1.00 90.12 104 ILE A O 1
ATOM 874 N N . ASN A 1 105 ? 8.130 8.684 -6.461 1.00 84.56 105 ASN A N 1
ATOM 875 C CA . ASN A 1 105 ? 9.038 9.834 -6.456 1.00 84.56 105 ASN A CA 1
ATOM 876 C C . ASN A 1 105 ? 10.108 9.793 -7.561 1.00 84.56 105 ASN A C 1
ATOM 878 O O . ASN A 1 105 ? 10.638 10.843 -7.924 1.00 84.56 105 ASN A O 1
ATOM 882 N N . THR A 1 106 ? 10.431 8.624 -8.119 1.00 71.31 106 THR A N 1
ATOM 883 C CA . THR A 1 106 ? 11.548 8.481 -9.068 1.00 71.31 106 THR A CA 1
ATOM 884 C C . THR A 1 106 ? 11.218 9.052 -10.462 1.00 71.31 106 THR A C 1
ATOM 886 O O . THR A 1 106 ? 10.475 8.456 -11.242 1.00 71.31 106 THR A O 1
ATOM 889 N N . LEU A 1 107 ? 11.820 10.201 -10.801 1.00 55.28 107 LEU A N 1
ATOM 890 C CA . LEU A 1 107 ? 11.623 10.954 -12.056 1.00 55.28 107 LEU A CA 1
ATOM 891 C C . LEU A 1 107 ? 12.043 10.203 -13.339 1.00 55.28 107 LEU A C 1
ATOM 893 O O . LEU A 1 107 ? 11.369 10.321 -14.361 1.00 55.28 107 LEU A O 1
ATOM 897 N N . ASP A 1 108 ? 13.117 9.408 -13.303 1.00 55.62 108 ASP A N 1
ATOM 898 C CA . ASP A 1 108 ? 13.713 8.815 -14.518 1.00 55.62 108 ASP A CA 1
ATOM 899 C C . ASP A 1 108 ? 12.845 7.743 -15.197 1.00 55.62 108 ASP A C 1
ATOM 901 O O . ASP A 1 108 ? 12.975 7.493 -16.399 1.00 55.62 108 ASP A O 1
ATOM 905 N N . ARG A 1 109 ? 11.943 7.101 -14.448 1.00 53.72 109 ARG A N 1
ATOM 906 C CA . ARG A 1 109 ? 11.031 6.071 -14.973 1.00 53.72 109 ARG A CA 1
ATOM 907 C C . ARG A 1 109 ? 9.637 6.594 -15.276 1.00 53.72 109 ARG A C 1
ATOM 909 O O . ARG A 1 109 ? 9.003 6.070 -16.185 1.00 53.72 109 ARG A O 1
ATOM 916 N N . ILE A 1 110 ? 9.211 7.664 -14.609 1.00 52.44 110 ILE A N 1
ATOM 917 C CA . ILE A 1 110 ? 7.991 8.413 -14.944 1.00 52.44 110 ILE A CA 1
ATOM 918 C C . ILE A 1 110 ? 7.969 8.786 -16.435 1.00 52.44 110 ILE A C 1
ATOM 920 O O . ILE A 1 110 ? 6.942 8.651 -17.091 1.00 52.44 110 ILE A O 1
ATOM 924 N N . LEU A 1 111 ? 9.125 9.160 -16.988 1.00 51.34 111 LEU A N 1
ATOM 925 C CA . LEU A 1 111 ? 9.288 9.494 -18.407 1.00 51.34 111 LEU A CA 1
ATOM 926 C C . LEU A 1 111 ? 9.261 8.277 -19.353 1.00 51.34 111 LEU A C 1
ATOM 928 O O . LEU A 1 111 ? 9.117 8.454 -20.558 1.00 51.34 111 LEU A O 1
ATOM 932 N N . ARG A 1 112 ? 9.432 7.054 -18.832 1.00 52.53 112 ARG A N 1
ATOM 933 C CA . ARG A 1 112 ? 9.479 5.795 -19.604 1.00 52.53 112 ARG A CA 1
ATOM 934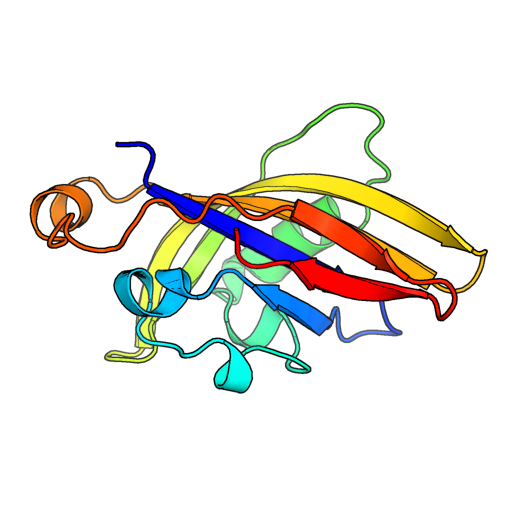 C C . ARG A 1 112 ? 8.196 4.975 -19.506 1.00 52.53 112 ARG A C 1
ATOM 936 O O . ARG A 1 112 ? 8.052 3.993 -20.230 1.00 52.53 112 ARG A O 1
ATOM 943 N N . MET A 1 113 ? 7.296 5.331 -18.596 1.00 55.25 113 MET A N 1
ATOM 944 C CA . MET A 1 113 ? 6.010 4.661 -18.460 1.00 55.25 113 MET A CA 1
ATOM 945 C C . MET A 1 113 ? 5.118 5.063 -19.627 1.00 55.25 113 MET A C 1
ATOM 947 O O . MET A 1 113 ? 4.845 6.244 -19.832 1.00 55.25 113 MET A O 1
ATOM 951 N N . ASN A 1 114 ? 4.678 4.066 -20.392 1.00 50.38 114 ASN A N 1
ATOM 952 C CA . ASN A 1 114 ? 3.699 4.273 -21.442 1.00 50.38 114 ASN A CA 1
ATOM 953 C C . ASN A 1 114 ? 2.399 4.752 -20.777 1.00 50.38 114 ASN A C 1
ATOM 955 O O . ASN A 1 114 ? 1.819 4.039 -19.956 1.00 50.38 114 ASN A O 1
ATOM 959 N N . THR A 1 115 ? 1.975 5.978 -21.072 1.00 52.22 115 THR A N 1
ATOM 960 C CA . THR A 1 115 ? 0.830 6.642 -20.423 1.00 52.22 115 THR A CA 1
ATOM 961 C C . THR A 1 115 ? -0.527 6.086 -20.866 1.00 52.22 115 THR A C 1
ATOM 963 O O . THR A 1 115 ? -1.553 6.675 -20.553 1.00 52.22 115 THR A O 1
ATOM 966 N N . ASP A 1 116 ? -0.536 4.961 -21.582 1.00 52.34 116 ASP A N 1
ATOM 967 C CA . ASP A 1 116 ? -1.734 4.308 -22.119 1.00 52.34 116 ASP A CA 1
ATOM 968 C C . ASP A 1 116 ? -2.544 3.543 -21.061 1.00 52.34 116 ASP A C 1
ATOM 970 O O . ASP A 1 116 ? -3.589 2.978 -21.381 1.00 52.34 116 ASP A O 1
ATOM 974 N N . TYR A 1 117 ? -2.100 3.513 -19.798 1.00 50.97 117 TYR A N 1
ATOM 975 C CA . TYR A 1 117 ? -2.975 3.047 -18.727 1.00 50.97 117 TYR A CA 1
ATOM 976 C C . TYR A 1 117 ? -4.072 4.089 -18.501 1.00 50.97 117 TYR A C 1
ATOM 978 O O . TYR A 1 117 ? -3.746 5.236 -18.176 1.00 50.97 117 TYR A O 1
ATOM 986 N N . PRO A 1 118 ? -5.355 3.717 -18.662 1.00 54.03 118 PRO A N 1
ATOM 987 C CA . PRO A 1 118 ? -6.448 4.634 -18.405 1.00 54.03 118 PRO A CA 1
ATOM 988 C C . PRO A 1 118 ? -6.322 5.165 -16.978 1.00 54.03 118 PRO A C 1
ATOM 990 O O . PRO A 1 118 ? -5.937 4.440 -16.057 1.00 54.03 118 PRO A O 1
ATOM 993 N N . VAL A 1 119 ? -6.614 6.454 -16.807 1.00 53.66 119 VAL A N 1
ATOM 994 C CA . VAL A 1 119 ? -6.815 7.022 -15.476 1.00 53.66 119 VAL A CA 1
ATOM 995 C C . VAL A 1 119 ? -7.925 6.194 -14.838 1.00 53.66 119 VAL A C 1
ATOM 997 O O . VAL A 1 119 ? -9.053 6.226 -15.318 1.00 53.66 119 VAL A O 1
ATOM 1000 N N . GLU A 1 120 ? -7.596 5.408 -13.811 1.00 53.25 120 GLU A N 1
ATOM 1001 C CA . GLU A 1 120 ? -8.616 4.721 -13.025 1.00 53.25 120 GLU A CA 1
ATOM 1002 C C . GLU A 1 120 ? -9.410 5.801 -12.282 1.00 53.25 120 GLU A C 1
ATOM 1004 O O . GLU A 1 120 ? -8.965 6.332 -11.261 1.00 53.25 120 GLU A O 1
ATOM 1009 N N . GLU A 1 121 ? -10.579 6.152 -12.813 1.00 52.22 121 GLU A N 1
ATOM 1010 C CA . GLU A 1 121 ? -11.652 6.701 -11.999 1.00 52.22 121 GLU A CA 1
ATOM 1011 C C . GLU A 1 121 ? -12.236 5.523 -11.225 1.00 52.22 121 GLU A C 1
ATOM 1013 O O . GLU A 1 121 ? -12.800 4.593 -11.789 1.00 52.22 121 GLU A O 1
ATOM 1018 N N . PHE A 1 122 ? -12.014 5.500 -9.915 1.00 50.34 122 PHE A N 1
ATOM 1019 C CA . PHE A 1 122 ? -12.556 4.450 -9.069 1.00 50.34 122 PHE A CA 1
ATOM 1020 C C . PHE A 1 122 ? -13.325 5.078 -7.916 1.00 50.34 122 PHE A C 1
ATOM 1022 O O . PHE A 1 122 ? -12.855 5.998 -7.240 1.00 50.34 122 PHE A O 1
ATOM 1029 N N . ILE A 1 123 ? -14.522 4.551 -7.669 1.00 52.78 123 ILE A N 1
ATOM 1030 C CA . ILE A 1 123 ? -15.272 4.830 -6.449 1.00 52.78 123 ILE A CA 1
ATOM 1031 C C . ILE A 1 123 ? -15.075 3.626 -5.537 1.00 52.78 123 ILE A C 1
ATOM 1033 O O . ILE A 1 123 ? -15.517 2.519 -5.842 1.00 52.78 123 ILE A O 1
ATOM 1037 N N . THR A 1 124 ? -14.412 3.841 -4.401 1.00 49.75 124 THR A N 1
ATOM 1038 C CA . THR A 1 124 ? -14.385 2.844 -3.325 1.00 49.75 124 THR A CA 1
ATOM 1039 C C . THR A 1 124 ? -15.452 3.198 -2.308 1.00 49.75 124 THR A C 1
ATOM 1041 O O . THR A 1 124 ? -15.465 4.322 -1.796 1.00 49.75 124 THR A O 1
ATOM 1044 N N . TYR A 1 125 ? -16.285 2.235 -1.942 1.00 59.03 125 TYR A N 1
ATOM 1045 C CA . TYR A 1 125 ? -17.118 2.337 -0.751 1.00 59.03 125 TYR A CA 1
ATOM 1046 C C . TYR A 1 125 ? -17.082 1.025 0.021 1.00 59.03 125 TYR A C 1
ATOM 1048 O O . TYR A 1 125 ? -16.670 -0.014 -0.483 1.00 59.03 125 TYR A O 1
ATOM 1056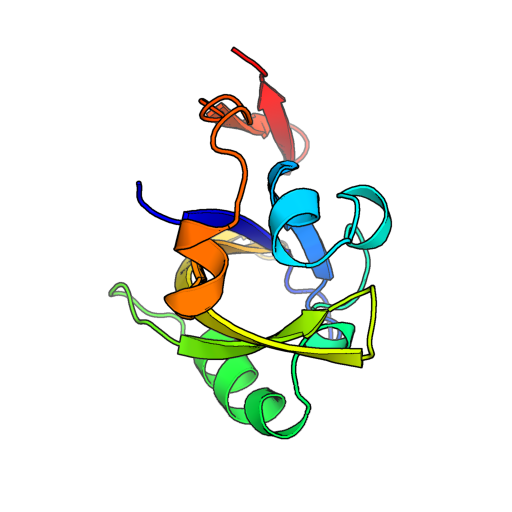 N N . LEU A 1 126 ? -17.509 1.076 1.273 1.00 49.31 126 LEU A N 1
ATOM 1057 C CA . LEU A 1 126 ? -17.716 -0.116 2.079 1.00 49.31 126 LEU A CA 1
ATOM 1058 C C . LEU A 1 126 ? -19.141 -0.607 1.883 1.00 49.31 126 LEU A C 1
ATOM 1060 O O . LEU A 1 126 ? -20.090 0.152 2.083 1.00 49.31 126 LEU A O 1
ATOM 1064 N N . ASN A 1 127 ? -19.300 -1.867 1.487 1.00 61.91 127 ASN A N 1
ATOM 1065 C CA . ASN A 1 127 ? -20.617 -2.486 1.483 1.00 61.91 127 ASN A CA 1
ATOM 1066 C C . ASN A 1 127 ? -21.101 -2.751 2.917 1.00 61.91 127 ASN A C 1
ATOM 1068 O O . ASN A 1 127 ? -20.376 -2.596 3.902 1.00 61.91 127 ASN A O 1
ATOM 1072 N N . THR A 1 128 ? -22.348 -3.197 3.031 1.00 51.69 128 THR A N 1
ATOM 1073 C CA . THR A 1 128 ? -23.006 -3.498 4.311 1.00 51.69 128 THR A CA 1
ATOM 1074 C C . THR A 1 128 ? -22.333 -4.618 5.110 1.00 51.69 128 THR A C 1
ATOM 1076 O O . THR A 1 128 ? -22.630 -4.781 6.289 1.00 51.69 128 THR A O 1
ATOM 1079 N N . GLN A 1 129 ? -21.420 -5.373 4.498 1.00 53.28 129 GLN A N 1
ATOM 1080 C CA . GLN A 1 129 ? -20.650 -6.448 5.127 1.00 53.28 129 GLN A CA 1
ATOM 1081 C C . GLN A 1 129 ? -19.262 -5.969 5.582 1.00 53.28 129 GLN A C 1
ATOM 1083 O O . GLN A 1 129 ? -18.445 -6.776 6.020 1.00 53.28 129 GLN A O 1
ATOM 1088 N N . GLY A 1 130 ? -18.972 -4.668 5.470 1.00 46.88 130 GLY A N 1
ATOM 1089 C CA . GLY A 1 130 ? -17.673 -4.105 5.830 1.00 46.88 130 GLY A CA 1
ATOM 1090 C C . GLY A 1 130 ? -16.559 -4.474 4.849 1.00 46.88 130 GLY A C 1
ATOM 1091 O O . GLY A 1 130 ? -15.382 -4.375 5.195 1.00 46.88 130 GLY A O 1
ATOM 1092 N N . GLN A 1 131 ? -16.909 -4.904 3.635 1.00 46.72 131 GLN A N 1
ATOM 1093 C CA . GLN A 1 131 ? -15.955 -5.177 2.567 1.00 46.72 131 GLN A CA 1
ATOM 1094 C C . GLN A 1 131 ? -15.847 -3.953 1.663 1.00 46.72 131 GLN A C 1
ATOM 1096 O O . GLN A 1 131 ? -16.858 -3.334 1.324 1.00 46.72 131 GLN A O 1
ATOM 1101 N N . PHE A 1 132 ? -14.628 -3.609 1.254 1.00 52.53 132 PHE A N 1
ATOM 1102 C CA . PHE A 1 132 ? -14.442 -2.611 0.210 1.00 52.53 132 PHE A CA 1
ATOM 1103 C C . PHE A 1 132 ? -14.997 -3.165 -1.099 1.00 52.53 132 PHE A C 1
ATOM 1105 O O . PHE A 1 132 ? -14.560 -4.210 -1.577 1.00 52.53 132 PHE A O 1
ATOM 1112 N N . VAL A 1 133 ? -15.979 -2.463 -1.651 1.00 53.66 133 VAL A N 1
ATOM 1113 C CA . VAL A 1 133 ? -16.519 -2.724 -2.976 1.00 53.66 133 VAL A CA 1
ATOM 1114 C C . VAL A 1 133 ? -15.981 -1.673 -3.921 1.00 53.66 133 VAL A C 1
ATOM 1116 O O . VAL A 1 133 ? -15.982 -0.470 -3.644 1.00 53.66 133 VAL A O 1
ATOM 1119 N N . TYR A 1 134 ? -15.494 -2.194 -5.033 1.00 62.66 134 TYR A N 1
ATOM 1120 C CA . TYR A 1 134 ? -14.994 -1.449 -6.161 1.00 62.66 134 TYR A CA 1
ATOM 1121 C C . TYR A 1 134 ? -16.079 -1.384 -7.227 1.00 62.66 134 TYR A C 1
ATOM 1123 O O . TYR A 1 134 ? -16.674 -2.408 -7.573 1.00 62.66 134 TYR A O 1
ATOM 1131 N N . VAL A 1 135 ? -16.304 -0.186 -7.754 1.00 58.53 135 VAL A N 1
ATOM 1132 C CA . VAL A 1 135 ? -17.090 0.010 -8.967 1.00 58.53 135 VAL A CA 1
ATOM 1133 C C . VAL A 1 135 ? -16.156 0.625 -9.997 1.00 58.53 135 VAL A C 1
ATOM 1135 O O . VAL A 1 135 ? -15.718 1.762 -9.825 1.00 58.53 135 VAL A O 1
ATOM 1138 N N . ASP A 1 136 ? -15.826 -0.172 -11.015 1.00 52.53 136 ASP A N 1
ATOM 1139 C CA . ASP A 1 136 ? -15.239 0.316 -12.266 1.00 52.53 136 ASP A CA 1
ATOM 1140 C C . ASP A 1 136 ? -16.282 1.230 -12.919 1.00 52.53 136 ASP A C 1
ATOM 1142 O O . ASP A 1 136 ? -17.429 0.803 -13.104 1.00 52.53 136 ASP A O 1
ATOM 1146 N N . SER A 1 137 ? -15.915 2.480 -13.204 1.00 52.50 137 SER A N 1
ATOM 1147 C CA . SER A 1 137 ? -16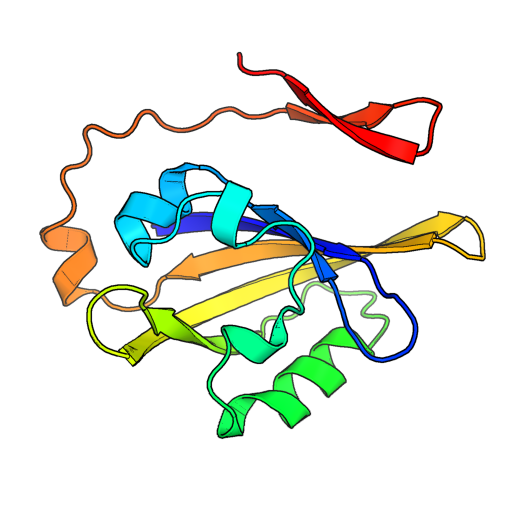.730 3.397 -14.012 1.00 52.50 137 SER A CA 1
ATOM 1148 C C . SER A 1 137 ? -16.447 3.222 -15.497 1.00 52.50 137 SER A C 1
ATOM 1150 O O . SER A 1 137 ? -15.245 3.185 -15.843 1.00 52.50 137 SER A O 1
#